Protein AF-A0A3C2E3P7-F1 (afdb_monomer_lite)

pLDDT: mean 92.59, std 8.61, range [50.94, 98.19]

Structure (mmCIF, N/CA/C/O backbone):
data_AF-A0A3C2E3P7-F1
#
_entry.id   AF-A0A3C2E3P7-F1
#
loop_
_atom_site.group_PDB
_atom_site.id
_atom_site.type_symbol
_atom_site.label_atom_id
_atom_site.label_alt_id
_atom_site.label_comp_id
_atom_site.label_asym_id
_atom_site.label_entity_id
_atom_site.label_seq_id
_atom_site.pdbx_PDB_ins_code
_atom_site.Cartn_x
_atom_site.Cartn_y
_atom_site.Cartn_z
_atom_site.occupancy
_atom_site.B_iso_or_equiv
_atom_site.auth_seq_id
_atom_site.auth_comp_id
_atom_site.auth_asym_id
_atom_site.auth_atom_id
_atom_site.pdbx_PDB_model_num
ATOM 1 N N . MET A 1 1 ? 14.407 -7.643 -24.031 1.00 50.94 1 MET A N 1
ATOM 2 C CA . MET A 1 1 ? 13.588 -8.065 -22.875 1.00 50.94 1 MET A CA 1
ATOM 3 C C . MET A 1 1 ? 14.454 -9.011 -22.068 1.00 50.94 1 MET A C 1
ATOM 5 O O . MET A 1 1 ? 14.836 -10.031 -22.619 1.00 50.94 1 MET A O 1
ATOM 9 N N . SER A 1 2 ? 14.904 -8.615 -20.875 1.00 54.50 2 SER A N 1
ATOM 10 C CA . SER A 1 2 ? 15.776 -9.467 -20.055 1.00 54.50 2 SER A CA 1
ATOM 11 C C . SER A 1 2 ? 14.903 -10.411 -19.235 1.00 54.50 2 SER A C 1
ATOM 13 O O . SER A 1 2 ? 14.076 -9.943 -18.458 1.00 54.50 2 SER A O 1
ATOM 15 N N . ASP A 1 3 ? 15.091 -11.714 -19.419 1.00 63.06 3 ASP A N 1
ATOM 16 C CA . ASP A 1 3 ? 14.368 -12.806 -18.744 1.00 63.06 3 ASP A CA 1
ATOM 17 C C . ASP A 1 3 ? 14.669 -12.881 -17.225 1.00 63.06 3 ASP A C 1
ATOM 19 O O . ASP A 1 3 ? 14.170 -13.742 -16.513 1.00 63.06 3 ASP A O 1
ATOM 23 N N . THR A 1 4 ? 15.508 -11.974 -16.710 1.00 76.25 4 THR A N 1
ATOM 24 C CA . THR A 1 4 ? 16.053 -11.991 -15.341 1.00 76.25 4 THR A CA 1
ATOM 25 C C . THR A 1 4 ? 15.491 -10.883 -14.440 1.00 76.25 4 THR A C 1
ATOM 27 O O . THR A 1 4 ? 16.026 -10.660 -13.361 1.00 76.25 4 THR A O 1
ATOM 30 N N . ASP A 1 5 ? 14.443 -10.157 -14.846 1.00 82.88 5 ASP A N 1
ATOM 31 C CA . ASP A 1 5 ? 13.768 -9.207 -13.945 1.00 82.88 5 ASP A CA 1
ATOM 32 C C . ASP A 1 5 ? 12.697 -9.943 -13.111 1.00 82.88 5 ASP A C 1
ATOM 34 O O . ASP A 1 5 ? 11.613 -10.232 -13.631 1.00 82.88 5 ASP A O 1
ATOM 38 N N . PRO A 1 6 ? 12.953 -10.236 -11.818 1.00 83.00 6 PRO A N 1
ATOM 39 C CA . PRO A 1 6 ? 12.032 -11.006 -10.982 1.00 83.00 6 PRO A CA 1
ATOM 40 C C . PRO A 1 6 ? 10.701 -10.283 -10.726 1.00 83.00 6 PRO A C 1
ATOM 42 O O . PRO A 1 6 ? 9.739 -10.909 -10.285 1.00 83.00 6 PRO A O 1
ATOM 45 N N . LEU A 1 7 ? 10.621 -8.975 -10.997 1.00 85.69 7 LEU A N 1
ATOM 46 C CA . LEU A 1 7 ? 9.428 -8.158 -10.777 1.00 85.69 7 LEU A CA 1
ATOM 47 C C . LEU A 1 7 ? 8.656 -7.868 -12.067 1.00 85.69 7 LEU A C 1
ATOM 49 O O . LEU A 1 7 ? 7.587 -7.254 -12.004 1.00 85.69 7 LEU A O 1
ATOM 53 N N . ALA A 1 8 ? 9.139 -8.324 -13.228 1.00 86.31 8 ALA A N 1
ATOM 54 C CA . ALA A 1 8 ? 8.508 -8.053 -14.520 1.00 86.31 8 ALA A CA 1
ATOM 55 C C . ALA A 1 8 ? 7.018 -8.433 -14.539 1.00 86.31 8 ALA A C 1
ATOM 57 O O . ALA A 1 8 ? 6.188 -7.662 -15.018 1.00 86.31 8 ALA A O 1
ATOM 58 N N . ALA A 1 9 ? 6.664 -9.575 -13.941 1.00 85.25 9 ALA A N 1
ATOM 59 C CA . ALA A 1 9 ? 5.285 -10.056 -13.870 1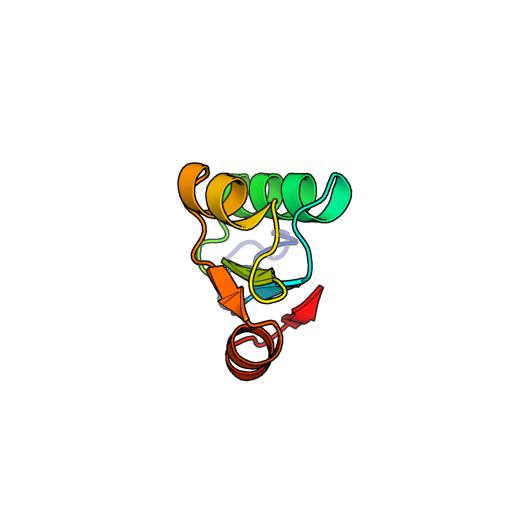.00 85.25 9 ALA A CA 1
ATOM 60 C C . ALA A 1 9 ? 4.374 -9.221 -12.952 1.00 85.25 9 ALA A C 1
ATOM 62 O O . ALA A 1 9 ? 3.154 -9.264 -13.108 1.00 85.25 9 ALA A O 1
ATOM 63 N N . LEU A 1 10 ? 4.943 -8.487 -11.989 1.00 87.88 10 LEU A N 1
ATOM 64 C CA . LEU A 1 10 ? 4.191 -7.678 -11.028 1.00 87.88 10 LEU A CA 1
ATOM 65 C C . LEU A 1 10 ? 3.964 -6.247 -11.520 1.00 87.88 10 LEU A C 1
ATOM 67 O O . LEU A 1 10 ? 2.952 -5.645 -11.181 1.00 87.88 10 LEU A O 1
ATOM 71 N N . ARG A 1 11 ? 4.858 -5.707 -12.356 1.00 89.25 11 ARG A N 1
ATOM 72 C CA . ARG A 1 11 ? 4.769 -4.320 -12.852 1.00 89.25 11 ARG A CA 1
ATOM 73 C C . ARG A 1 11 ? 3.500 -4.023 -13.650 1.00 89.25 11 ARG A C 1
ATOM 75 O O . ARG A 1 11 ? 3.032 -2.890 -13.645 1.00 89.25 11 ARG A O 1
ATOM 82 N N . THR A 1 12 ? 2.931 -5.023 -14.319 1.00 89.88 12 THR A N 1
ATOM 83 C CA . THR A 1 12 ? 1.691 -4.873 -15.099 1.00 89.88 12 THR A CA 1
ATOM 84 C C . THR A 1 12 ? 0.431 -5.225 -14.313 1.00 89.88 12 THR A C 1
ATOM 86 O O . THR A 1 12 ? -0.665 -5.074 -14.845 1.00 89.88 12 THR A O 1
ATOM 89 N N . ARG A 1 13 ? 0.566 -5.723 -13.079 1.00 93.81 13 ARG A N 1
ATOM 90 C CA . ARG A 1 13 ? -0.547 -6.200 -12.253 1.00 93.81 13 ARG A CA 1
ATOM 91 C C . ARG A 1 13 ? -0.918 -5.184 -11.188 1.00 93.81 13 ARG A C 1
ATOM 93 O O . ARG A 1 13 ? -0.092 -4.388 -10.752 1.00 93.81 13 ARG A O 1
ATOM 100 N N . LYS A 1 14 ? -2.167 -5.243 -10.755 1.00 96.56 14 LYS A N 1
ATOM 101 C CA . LYS A 1 14 ? -2.724 -4.464 -9.655 1.00 96.56 14 LYS A CA 1
ATOM 102 C C . LYS A 1 14 ? -2.503 -5.207 -8.344 1.00 96.56 14 LYS A C 1
ATOM 104 O O . LYS A 1 14 ? -2.996 -6.322 -8.177 1.00 96.56 14 LYS A O 1
ATOM 109 N N . LEU A 1 15 ? -1.772 -4.592 -7.423 1.00 96.38 15 LEU A N 1
ATOM 110 C CA . LEU A 1 15 ? -1.451 -5.167 -6.123 1.00 96.38 15 LEU A CA 1
ATOM 111 C C . LEU A 1 15 ? -2.220 -4.454 -5.008 1.00 96.38 15 LEU A C 1
ATOM 113 O O . LEU A 1 15 ? -2.048 -3.254 -4.790 1.00 96.38 15 LEU A O 1
ATOM 117 N N . ALA A 1 16 ? -3.029 -5.210 -4.271 1.00 97.62 16 ALA A N 1
ATOM 118 C CA . ALA A 1 16 ? -3.594 -4.780 -3.000 1.00 97.62 16 ALA A CA 1
ATOM 119 C C . ALA A 1 16 ? -2.679 -5.208 -1.852 1.00 97.62 16 ALA A C 1
ATOM 121 O O . ALA A 1 16 ? -2.300 -6.375 -1.772 1.00 97.62 16 ALA A O 1
ATOM 122 N N . ILE A 1 17 ? -2.385 -4.289 -0.935 1.00 97.06 17 ILE A N 1
ATOM 123 C CA . ILE A 1 17 ? -1.744 -4.602 0.347 1.00 97.06 17 ILE A CA 1
ATOM 124 C C . ILE A 1 17 ? -2.753 -4.329 1.457 1.00 97.06 17 ILE A C 1
ATOM 126 O O . ILE A 1 17 ? -3.183 -3.188 1.647 1.00 97.06 17 ILE A O 1
ATOM 130 N N . VAL A 1 18 ? -3.155 -5.367 2.182 1.00 96.81 18 VAL A N 1
ATOM 131 C CA . VAL A 1 18 ? -4.131 -5.278 3.265 1.00 96.81 18 VAL A CA 1
ATOM 132 C C . VAL A 1 18 ? -3.414 -5.029 4.585 1.00 96.81 18 VAL A C 1
ATOM 134 O O . VAL A 1 18 ? -2.644 -5.844 5.087 1.00 96.81 18 VAL A O 1
ATOM 137 N N . GLY A 1 19 ? -3.711 -3.886 5.193 1.00 95.00 19 GLY A N 1
ATOM 138 C CA . GLY A 1 19 ? -3.036 -3.444 6.406 1.00 95.00 19 GLY A CA 1
ATOM 139 C C . GLY A 1 19 ? -1.779 -2.623 6.120 1.00 95.00 19 GLY A C 1
ATOM 140 O O . GLY A 1 19 ? -1.026 -2.858 5.183 1.00 95.00 19 GLY A O 1
ATOM 141 N N . TYR A 1 20 ? -1.531 -1.637 6.983 1.00 96.81 20 TYR A N 1
ATOM 142 C CA . TYR A 1 20 ? -0.414 -0.697 6.838 1.00 96.81 20 TYR A CA 1
ATOM 143 C C . TYR A 1 20 ? 0.372 -0.543 8.146 1.00 96.81 20 TYR A C 1
ATOM 145 O O . TYR A 1 20 ? 0.643 0.556 8.631 1.00 96.81 20 TYR A O 1
ATOM 153 N N . GLY A 1 21 ? 0.676 -1.691 8.759 1.00 92.31 21 GLY A N 1
ATOM 154 C CA . GLY A 1 21 ? 1.589 -1.812 9.899 1.00 92.31 21 GLY A CA 1
ATOM 155 C C . GLY A 1 21 ? 3.048 -1.935 9.450 1.00 92.31 21 GLY A C 1
ATOM 156 O O . GLY A 1 21 ? 3.391 -1.552 8.336 1.00 92.31 21 GLY A O 1
ATOM 157 N N . ASN A 1 22 ? 3.914 -2.513 10.287 1.00 91.81 22 ASN A N 1
ATOM 158 C CA . ASN A 1 22 ? 5.348 -2.621 9.985 1.00 91.81 22 ASN A CA 1
ATOM 159 C C . ASN A 1 22 ? 5.636 -3.375 8.671 1.00 91.81 22 ASN A C 1
ATOM 161 O O . ASN A 1 22 ? 6.381 -2.883 7.824 1.00 91.81 22 ASN A O 1
ATOM 165 N N . HIS A 1 23 ? 5.015 -4.543 8.476 1.00 90.31 23 HIS A N 1
ATOM 166 C CA . HIS A 1 23 ? 5.240 -5.361 7.280 1.00 90.31 23 HIS A CA 1
ATOM 167 C C . HIS A 1 23 ? 4.534 -4.792 6.047 1.00 90.31 23 HIS A C 1
ATOM 169 O O . HIS A 1 23 ? 5.192 -4.586 5.034 1.00 90.31 23 HIS A O 1
ATOM 175 N N . GLY A 1 24 ? 3.244 -4.451 6.152 1.00 93.56 24 GLY A N 1
ATOM 176 C CA . GLY A 1 24 ? 2.481 -3.895 5.028 1.00 93.56 24 GLY A CA 1
ATOM 177 C C . GLY A 1 24 ? 3.086 -2.600 4.483 1.00 93.56 24 GLY A C 1
ATOM 178 O O . GLY A 1 24 ? 3.275 -2.464 3.277 1.00 93.56 24 GLY A O 1
ATOM 179 N N . ARG A 1 25 ? 3.505 -1.682 5.367 1.00 95.88 25 ARG A N 1
ATOM 180 C CA . ARG A 1 25 ? 4.170 -0.436 4.962 1.00 95.88 25 ARG A CA 1
ATOM 181 C C . ARG A 1 25 ? 5.514 -0.689 4.287 1.00 95.88 25 ARG A C 1
ATOM 183 O O . ARG A 1 25 ? 5.754 -0.164 3.207 1.00 95.88 25 ARG A O 1
ATOM 190 N N . SER A 1 26 ? 6.392 -1.466 4.924 1.00 96.12 26 SER A N 1
ATOM 191 C CA . SER A 1 26 ? 7.736 -1.719 4.384 1.00 96.12 26 SER A CA 1
ATOM 192 C C . SER A 1 26 ? 7.658 -2.408 3.024 1.00 96.12 26 SER A C 1
ATOM 194 O O . SER A 1 26 ? 8.380 -2.043 2.104 1.00 96.12 26 SER A O 1
ATOM 196 N N . HIS A 1 27 ? 6.728 -3.353 2.872 1.00 93.38 27 HIS A N 1
ATOM 197 C CA . HIS A 1 27 ? 6.493 -4.035 1.608 1.00 93.38 27 HIS A CA 1
ATOM 198 C C . HIS A 1 27 ? 5.971 -3.072 0.528 1.00 93.38 27 HIS A C 1
ATOM 200 O O . HIS A 1 27 ? 6.511 -3.048 -0.574 1.00 93.38 27 HIS A O 1
ATOM 206 N N . ALA A 1 28 ? 4.989 -2.223 0.856 1.00 96.00 28 ALA A N 1
ATOM 207 C CA . ALA A 1 28 ? 4.436 -1.234 -0.071 1.00 96.00 28 ALA A CA 1
ATOM 208 C C . ALA A 1 28 ? 5.492 -0.243 -0.579 1.00 96.00 28 ALA A C 1
ATOM 210 O O . ALA A 1 28 ? 5.573 0.017 -1.780 1.00 96.00 28 ALA A O 1
ATOM 211 N N . LEU A 1 29 ? 6.314 0.289 0.330 1.00 96.62 29 LEU A N 1
ATOM 212 C CA . LEU A 1 29 ? 7.379 1.233 -0.004 1.00 96.62 29 LEU A CA 1
ATOM 213 C C . LEU A 1 29 ? 8.449 0.569 -0.871 1.00 96.62 29 LEU A C 1
ATOM 215 O O . LEU A 1 29 ? 8.737 1.066 -1.953 1.00 96.62 29 LEU A O 1
ATOM 219 N N . ASN A 1 30 ? 8.956 -0.596 -0.462 1.00 95.44 30 ASN A N 1
ATOM 220 C CA . ASN A 1 30 ? 9.999 -1.297 -1.211 1.00 95.44 30 ASN A CA 1
ATOM 221 C C . ASN A 1 30 ? 9.547 -1.660 -2.631 1.00 95.44 30 ASN A C 1
ATOM 223 O O . ASN A 1 30 ? 10.322 -1.536 -3.579 1.00 95.44 30 ASN A O 1
ATOM 227 N N . LEU A 1 31 ? 8.297 -2.099 -2.798 1.00 94.31 31 LEU A N 1
ATOM 228 C CA . LEU A 1 31 ? 7.751 -2.424 -4.114 1.00 94.31 31 LEU A CA 1
ATOM 229 C C . LEU A 1 31 ? 7.584 -1.186 -4.993 1.00 94.31 31 LEU A C 1
ATOM 231 O O . LEU A 1 31 ? 7.952 -1.221 -6.169 1.00 94.31 31 LEU A O 1
ATOM 235 N N . ARG A 1 32 ? 7.080 -0.085 -4.430 1.00 94.75 32 ARG A N 1
ATOM 236 C CA . ARG A 1 32 ? 6.987 1.187 -5.147 1.00 94.75 32 ARG A CA 1
ATOM 237 C C . ARG A 1 32 ? 8.364 1.676 -5.585 1.00 94.75 32 ARG A C 1
ATOM 239 O O . ARG A 1 32 ? 8.548 2.020 -6.749 1.00 94.75 32 ARG A O 1
ATOM 246 N N . ASP A 1 33 ? 9.333 1.642 -4.679 1.00 94.31 33 ASP A N 1
ATOM 247 C CA . ASP A 1 33 ? 10.706 2.075 -4.937 1.00 94.31 33 ASP A CA 1
ATOM 248 C C . ASP A 1 33 ? 11.412 1.136 -5.943 1.00 94.31 33 ASP A C 1
ATOM 250 O O . ASP A 1 33 ? 12.308 1.558 -6.670 1.00 94.31 33 ASP A O 1
ATOM 254 N N . SER A 1 34 ? 10.940 -0.113 -6.080 1.00 93.81 34 SER A N 1
ATOM 255 C CA . SER A 1 34 ? 11.349 -1.069 -7.129 1.00 93.81 34 SER A CA 1
ATOM 256 C C . SER A 1 34 ? 10.650 -0.850 -8.489 1.00 93.81 34 SER A C 1
ATOM 258 O O . SER A 1 34 ? 10.855 -1.614 -9.445 1.00 93.81 34 SER A O 1
ATOM 260 N N . GLY A 1 35 ? 9.825 0.195 -8.598 1.00 91.38 35 GLY A N 1
ATOM 261 C CA . GLY A 1 35 ? 9.175 0.630 -9.832 1.00 91.38 35 GLY A CA 1
ATOM 262 C C . GLY A 1 35 ? 7.777 0.057 -10.069 1.00 91.38 35 GLY A C 1
ATOM 263 O O . GLY A 1 35 ? 7.289 0.126 -11.196 1.00 91.38 35 GLY A O 1
ATOM 264 N N . LEU A 1 36 ? 7.126 -0.526 -9.056 1.00 94.31 36 LEU A N 1
ATOM 265 C CA . LEU A 1 36 ? 5.714 -0.905 -9.165 1.00 94.31 36 LEU A CA 1
ATOM 266 C C . LEU A 1 36 ? 4.833 0.323 -8.919 1.00 94.31 36 LEU A C 1
ATOM 268 O O . LEU A 1 36 ? 4.910 0.962 -7.874 1.00 94.31 36 LEU A O 1
ATOM 272 N N . THR A 1 37 ? 3.958 0.634 -9.869 1.00 93.75 37 THR A N 1
ATOM 273 C CA . THR A 1 37 ? 3.088 1.820 -9.808 1.00 93.75 37 THR A CA 1
ATOM 274 C C . THR A 1 37 ? 1.645 1.494 -9.426 1.00 93.75 37 THR A C 1
ATOM 276 O O . THR A 1 37 ? 0.937 2.348 -8.903 1.00 93.75 37 THR A O 1
ATOM 279 N N . ASN A 1 38 ? 1.206 0.253 -9.642 1.00 95.44 38 ASN A N 1
ATOM 280 C CA . ASN A 1 38 ? -0.174 -0.182 -9.425 1.00 95.44 38 ASN A CA 1
ATOM 281 C C . ASN A 1 38 ? -0.354 -0.807 -8.034 1.00 95.44 38 ASN A C 1
ATOM 283 O O . ASN A 1 38 ? -0.665 -1.993 -7.917 1.00 95.44 38 ASN A O 1
ATOM 287 N N . ILE A 1 39 ? -0.148 -0.019 -6.978 1.00 96.81 39 ILE A N 1
ATOM 288 C CA . ILE A 1 39 ? -0.295 -0.466 -5.586 1.00 96.81 39 ILE A CA 1
ATOM 289 C C . ILE A 1 39 ? -1.416 0.322 -4.912 1.00 96.81 39 ILE A C 1
ATOM 291 O O . ILE A 1 39 ? -1.423 1.551 -4.949 1.00 96.81 39 ILE A O 1
ATOM 295 N N . ARG A 1 40 ? -2.328 -0.383 -4.241 1.00 97.94 40 ARG A N 1
ATOM 296 C CA . ARG A 1 40 ? -3.350 0.215 -3.374 1.00 97.94 40 ARG A CA 1
ATOM 297 C C . ARG A 1 40 ? -3.338 -0.425 -1.996 1.00 97.94 40 ARG A C 1
ATOM 299 O O . ARG A 1 40 ? -3.074 -1.619 -1.859 1.00 97.94 40 ARG A O 1
ATOM 306 N N . ILE A 1 41 ? -3.660 0.361 -0.974 1.00 98.19 41 ILE A N 1
ATOM 307 C CA . ILE A 1 41 ? -3.677 -0.107 0.414 1.00 98.19 41 ILE A CA 1
ATOM 308 C C . ILE A 1 41 ? -5.121 -0.323 0.863 1.00 98.19 41 ILE A C 1
ATOM 310 O O . ILE A 1 41 ? -5.933 0.601 0.857 1.00 98.19 41 ILE A O 1
ATOM 314 N N . GLY A 1 42 ? -5.440 -1.549 1.271 1.00 97.81 42 GLY A N 1
ATOM 315 C CA . GLY A 1 42 ? -6.726 -1.912 1.854 1.00 97.81 42 GLY A CA 1
ATOM 316 C C . GLY A 1 42 ? -6.695 -1.763 3.368 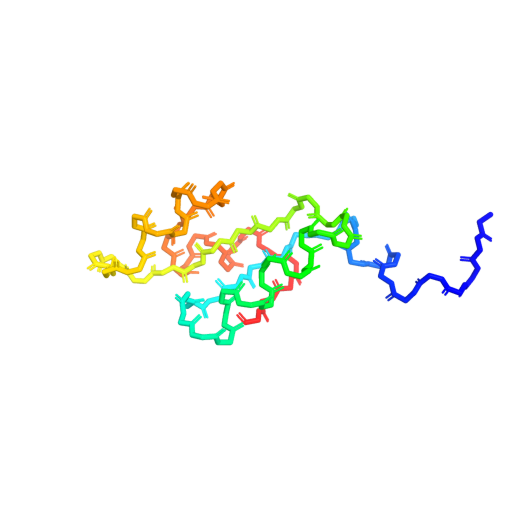1.00 97.81 42 GLY A C 1
ATOM 317 O O . GLY A 1 42 ? -5.928 -2.443 4.050 1.00 97.81 42 GLY A O 1
ATOM 318 N N . LEU A 1 43 ? -7.543 -0.898 3.920 1.00 97.31 43 LEU A N 1
ATOM 319 C CA . LEU A 1 43 ? -7.680 -0.713 5.366 1.00 97.31 43 LEU A CA 1
ATOM 320 C C . LEU A 1 43 ? -9.140 -0.803 5.795 1.00 97.31 43 LEU A C 1
ATOM 322 O O . LEU A 1 43 ? -10.055 -0.566 5.013 1.00 97.31 43 LEU A O 1
ATOM 326 N N . ARG A 1 44 ? -9.371 -1.130 7.069 1.00 95.19 44 ARG A N 1
ATOM 327 C CA . ARG A 1 44 ? -10.699 -0.960 7.667 1.00 95.19 44 ARG A CA 1
ATOM 328 C C . ARG A 1 44 ? -11.070 0.521 7.730 1.00 95.19 44 ARG A C 1
ATOM 330 O O . ARG A 1 44 ? -10.193 1.381 7.879 1.00 95.19 44 ARG A O 1
ATOM 337 N N . GLU A 1 45 ? -12.365 0.804 7.708 1.00 92.44 45 GLU A N 1
ATOM 338 C CA . GLU A 1 45 ? -12.865 2.148 7.985 1.00 92.44 45 GLU A CA 1
ATOM 339 C C . GLU A 1 45 ? -12.395 2.622 9.369 1.00 92.44 45 GLU A C 1
ATOM 341 O O . GLU A 1 45 ? -12.336 1.851 10.330 1.00 92.44 45 GLU A O 1
ATOM 346 N N . GLY A 1 46 ? -11.967 3.884 9.450 1.00 91.31 46 GLY A N 1
ATOM 347 C CA . GLY A 1 46 ? -11.423 4.469 10.679 1.00 91.31 46 GLY A CA 1
ATOM 348 C C . GLY A 1 46 ? -10.042 3.949 11.104 1.00 91.31 46 GLY A C 1
ATOM 349 O O . GLY A 1 46 ? -9.633 4.180 12.241 1.00 91.31 46 GLY A O 1
ATOM 350 N N . SER A 1 47 ? -9.297 3.241 10.243 1.00 93.81 47 SER A N 1
ATOM 351 C CA . SER A 1 47 ? -7.936 2.813 10.592 1.00 93.81 47 SER A CA 1
ATOM 352 C C . SER A 1 47 ? -7.018 4.007 10.881 1.00 93.81 47 SER A C 1
ATOM 354 O O . SER A 1 47 ? -6.851 4.888 10.039 1.00 93.81 47 SER A O 1
ATOM 356 N N . ALA A 1 48 ? -6.324 3.974 12.022 1.00 93.62 48 ALA A N 1
ATOM 357 C CA . ALA A 1 48 ? -5.330 4.985 12.398 1.00 93.62 48 ALA A CA 1
ATOM 358 C C . ALA A 1 48 ? -4.165 5.095 11.393 1.00 93.62 48 ALA A C 1
ATOM 360 O O . ALA A 1 48 ? -3.518 6.133 11.294 1.00 93.62 48 ALA A O 1
ATOM 361 N N . SER A 1 49 ? -3.899 4.034 10.624 1.00 95.50 49 SER A N 1
ATOM 362 C CA . SER A 1 49 ? -2.835 4.007 9.616 1.00 95.50 49 SER A CA 1
ATOM 363 C C . SER A 1 49 ? -3.237 4.606 8.263 1.00 95.50 49 SER A C 1
ATOM 365 O O . SER A 1 49 ? -2.382 4.691 7.385 1.00 95.50 49 SER A O 1
ATOM 367 N N . ARG A 1 50 ? -4.505 5.006 8.070 1.00 96.56 50 ARG A N 1
ATOM 368 C CA . ARG A 1 50 ? -5.002 5.543 6.790 1.00 96.56 50 ARG A CA 1
ATOM 369 C C . ARG A 1 50 ? -4.299 6.842 6.410 1.00 96.56 50 ARG A C 1
ATOM 371 O O . ARG A 1 50 ? -3.657 6.887 5.368 1.00 96.56 50 ARG A O 1
ATOM 378 N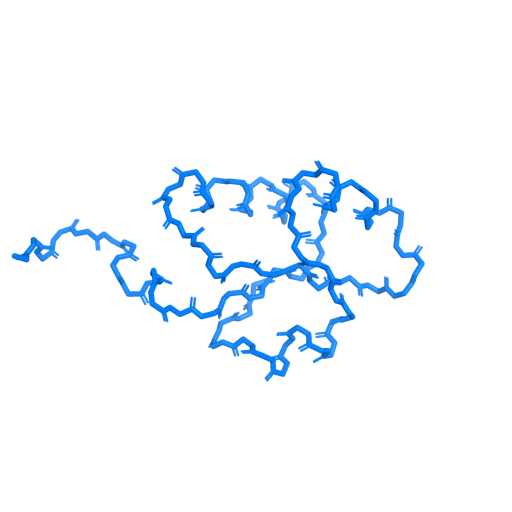 N . ALA A 1 51 ? -4.309 7.825 7.310 1.00 95.69 51 ALA A N 1
ATOM 379 C CA . ALA A 1 51 ? -3.641 9.107 7.083 1.00 95.69 51 ALA A CA 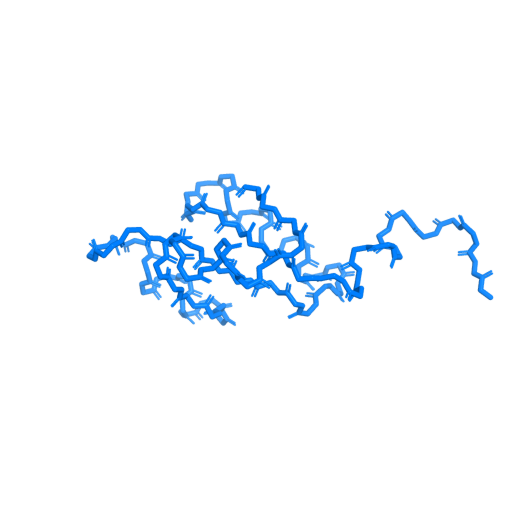1
ATOM 380 C C . ALA A 1 51 ? -2.142 8.937 6.784 1.00 95.69 51 ALA A C 1
ATOM 382 O O . ALA A 1 51 ? -1.580 9.660 5.970 1.00 95.69 51 ALA A O 1
ATOM 383 N N . LYS A 1 52 ? -1.493 7.944 7.408 1.00 96.50 52 LYS A N 1
ATOM 384 C CA . LYS A 1 52 ? -0.084 7.630 7.150 1.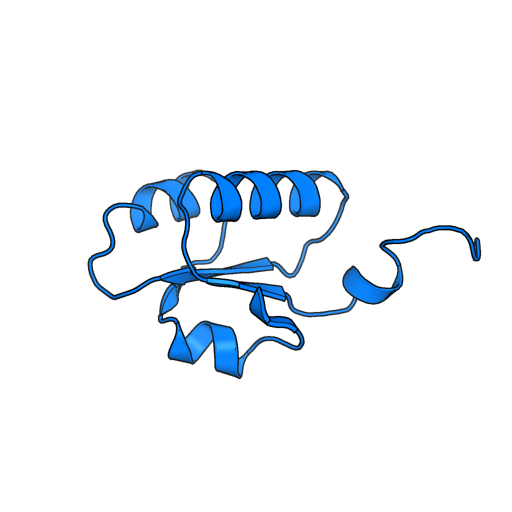00 96.50 52 LYS A CA 1
ATOM 385 C C . LYS A 1 52 ? 0.142 7.080 5.738 1.00 96.50 52 LYS A C 1
ATOM 387 O O . LYS A 1 52 ? 1.075 7.513 5.077 1.00 96.50 52 LYS A O 1
ATOM 392 N N . ALA A 1 53 ? -0.688 6.140 5.286 1.00 96.81 53 ALA A N 1
ATOM 393 C CA . ALA A 1 53 ? -0.581 5.575 3.940 1.00 96.81 53 ALA A CA 1
ATOM 394 C C . ALA A 1 53 ? -0.842 6.631 2.851 1.00 96.81 53 ALA A C 1
ATOM 396 O O . ALA A 1 53 ? -0.096 6.704 1.877 1.00 96.81 53 ALA A O 1
ATOM 397 N N . GLU A 1 54 ? -1.844 7.490 3.054 1.00 96.19 54 GLU A N 1
ATOM 398 C CA . GLU A 1 54 ? -2.164 8.601 2.147 1.00 96.19 54 GLU A CA 1
ATOM 399 C C . GLU A 1 54 ? -1.037 9.644 2.106 1.00 96.19 54 GLU A C 1
ATOM 401 O O . GLU A 1 54 ? -0.621 10.057 1.027 1.00 96.19 54 GLU A O 1
ATOM 406 N N . ALA A 1 55 ? -0.478 10.019 3.264 1.00 96.94 55 ALA A N 1
ATOM 407 C CA . ALA A 1 55 ? 0.658 10.942 3.345 1.00 96.94 55 ALA A CA 1
ATOM 408 C C . ALA A 1 55 ? 1.925 10.390 2.673 1.00 96.94 55 ALA A C 1
ATOM 410 O O . ALA A 1 55 ? 2.747 11.150 2.168 1.00 96.94 55 ALA A O 1
ATOM 411 N N . GLU A 1 56 ? 2.081 9.066 2.646 1.00 96.38 56 GLU A N 1
ATOM 412 C CA . GLU A 1 56 ? 3.160 8.389 1.927 1.00 96.38 56 GLU A CA 1
ATOM 413 C C . GLU A 1 56 ? 2.841 8.189 0.436 1.00 96.38 56 GLU A C 1
ATOM 415 O O . GLU A 1 56 ? 3.657 7.612 -0.277 1.00 96.38 56 GLU A O 1
ATOM 420 N N . GLY A 1 57 ? 1.713 8.711 -0.058 1.00 95.62 57 GLY A N 1
ATOM 421 C CA . GLY A 1 57 ? 1.369 8.780 -1.478 1.00 95.62 57 GLY A CA 1
ATOM 422 C C . GLY A 1 57 ? 0.659 7.546 -2.028 1.00 95.62 57 GLY A C 1
ATOM 423 O O . GLY A 1 57 ? 0.617 7.369 -3.244 1.00 95.62 57 GLY A O 1
ATOM 424 N N . PHE A 1 58 ? 0.125 6.678 -1.167 1.00 97.38 58 PHE A N 1
ATOM 425 C CA . PHE A 1 58 ? -0.663 5.530 -1.606 1.00 97.38 58 PHE A CA 1
ATOM 426 C C . PHE A 1 58 ? -2.149 5.867 -1.709 1.00 97.38 58 PHE A C 1
ATOM 428 O O . PHE A 1 58 ? -2.705 6.578 -0.875 1.00 97.38 58 PHE A O 1
ATOM 435 N N . GLU A 1 59 ? -2.818 5.274 -2.696 1.00 97.19 59 GLU A N 1
ATOM 436 C CA . GLU A 1 59 ? -4.277 5.266 -2.757 1.00 97.19 59 GLU A CA 1
ATOM 437 C C . GLU A 1 59 ? -4.828 4.238 -1.753 1.00 97.19 59 GLU A C 1
ATOM 439 O O . GLU A 1 59 ? -4.391 3.081 -1.721 1.00 97.19 59 GLU A O 1
ATOM 444 N N . VAL A 1 60 ? -5.781 4.665 -0.917 1.00 97.69 60 VAL A N 1
ATOM 445 C CA . VAL A 1 60 ? -6.312 3.864 0.194 1.00 97.69 60 VAL A CA 1
ATOM 446 C C . VAL A 1 60 ? -7.811 3.636 0.047 1.00 97.69 60 VAL A C 1
ATOM 448 O O . VAL A 1 60 ? -8.601 4.576 0.086 1.00 97.69 60 VAL A O 1
ATOM 451 N N . GLY A 1 61 ? -8.218 2.370 -0.003 1.00 97.12 61 GLY A N 1
ATOM 452 C CA . GLY A 1 61 ? -9.623 1.957 -0.018 1.00 97.12 61 GLY A CA 1
ATOM 453 C C . GLY A 1 61 ? -9.984 1.070 1.169 1.00 97.12 61 GLY A C 1
ATOM 454 O O . GLY A 1 61 ? -9.128 0.675 1.970 1.00 97.12 61 GLY A O 1
ATOM 455 N N . THR A 1 62 ? -11.265 0.730 1.278 1.00 97.38 62 THR A N 1
ATOM 456 C CA . THR A 1 62 ? -11.700 -0.370 2.139 1.00 97.38 62 THR A CA 1
ATOM 457 C C . THR A 1 62 ? -11.144 -1.691 1.621 1.00 97.38 62 THR A C 1
ATOM 459 O O . THR A 1 62 ? -10.946 -1.868 0.421 1.00 97.38 62 THR A O 1
ATOM 462 N N . VAL A 1 63 ? -10.922 -2.661 2.509 1.00 96.50 63 VAL A N 1
ATOM 463 C CA . VAL A 1 63 ? -10.402 -3.986 2.117 1.00 96.50 63 VAL A CA 1
ATOM 464 C C . VAL A 1 63 ? -11.206 -4.606 0.964 1.00 96.50 63 VAL A C 1
ATOM 466 O O . VAL A 1 63 ? -10.608 -5.152 0.042 1.00 96.50 63 VAL A O 1
ATOM 469 N N . ALA A 1 64 ? -12.535 -4.466 0.976 1.00 96.81 64 ALA A N 1
ATOM 470 C CA . ALA A 1 64 ? -13.405 -4.984 -0.077 1.00 96.81 64 ALA A CA 1
ATOM 471 C C . ALA A 1 64 ? -13.173 -4.292 -1.432 1.00 96.81 64 ALA A C 1
ATOM 473 O O . ALA A 1 64 ? -13.027 -4.970 -2.448 1.00 96.81 64 ALA A O 1
ATOM 474 N N . GLU A 1 65 ? -13.092 -2.960 -1.450 1.00 97.31 65 GLU A N 1
ATOM 475 C CA . GLU A 1 65 ? -12.847 -2.191 -2.676 1.00 97.31 65 GLU A CA 1
ATOM 476 C C . GLU A 1 65 ? -11.491 -2.532 -3.292 1.00 97.31 65 GLU A C 1
ATOM 478 O O . GLU A 1 65 ? -11.386 -2.745 -4.501 1.00 97.31 65 GLU A O 1
ATOM 483 N N . VAL A 1 66 ? -10.444 -2.604 -2.465 1.00 97.06 66 VAL A N 1
ATOM 484 C CA . VAL A 1 66 ? -9.095 -2.849 -2.978 1.00 97.06 66 VAL A CA 1
ATOM 485 C C . VAL A 1 66 ? -8.931 -4.297 -3.439 1.00 97.06 66 VAL A C 1
ATOM 487 O O . VAL A 1 66 ? -8.328 -4.531 -4.485 1.00 97.06 66 VAL A O 1
ATOM 490 N N . ALA A 1 67 ? -9.518 -5.259 -2.721 1.00 96.31 67 ALA A N 1
ATOM 491 C CA . ALA A 1 67 ? -9.516 -6.663 -3.127 1.00 96.31 67 ALA A CA 1
ATOM 492 C C . ALA A 1 67 ? -10.282 -6.891 -4.440 1.00 96.31 67 ALA A C 1
ATOM 494 O O . ALA A 1 67 ? -9.819 -7.653 -5.280 1.00 96.31 67 ALA A O 1
ATOM 495 N N . GLY A 1 68 ? -11.411 -6.205 -4.653 1.00 97.31 68 GLY A N 1
ATOM 496 C CA . GLY A 1 68 ? -12.170 -6.301 -5.906 1.00 97.31 68 GLY A CA 1
ATOM 497 C C . GLY A 1 68 ? -11.463 -5.678 -7.115 1.00 97.31 68 GLY A C 1
ATOM 498 O O . GLY A 1 68 ? -11.763 -6.024 -8.255 1.00 97.31 68 GLY A O 1
ATOM 499 N N . TRP A 1 69 ? -10.524 -4.761 -6.884 1.00 96.75 69 TRP A N 1
ATOM 500 C CA . TRP A 1 69 ? -9.739 -4.118 -7.937 1.00 96.75 69 TRP A CA 1
ATOM 501 C C . TRP A 1 69 ? -8.468 -4.893 -8.313 1.00 96.75 69 TRP A C 1
ATOM 503 O O . TRP A 1 69 ? -8.006 -4.762 -9.450 1.00 96.75 69 TRP A O 1
ATOM 513 N N . ALA A 1 70 ? -7.881 -5.638 -7.375 1.00 97.06 70 ALA A N 1
ATOM 514 C CA . ALA A 1 70 ? -6.534 -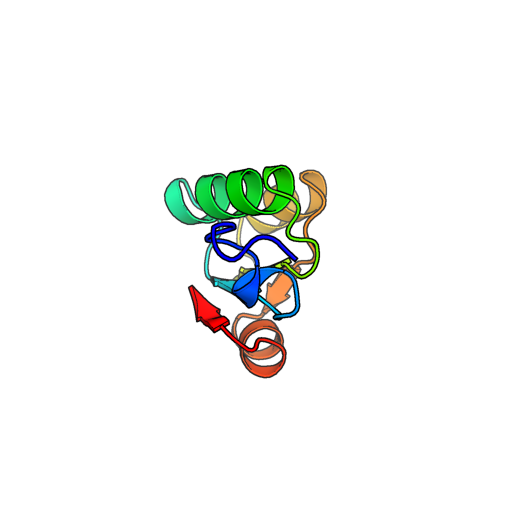6.179 -7.503 1.00 97.06 70 ALA A CA 1
ATOM 515 C C . ALA A 1 70 ? -6.458 -7.538 -8.213 1.00 97.06 70 ALA A C 1
ATOM 517 O O . ALA A 1 70 ? -7.330 -8.388 -8.069 1.00 97.06 70 ALA A O 1
ATOM 518 N N . ASP A 1 71 ? -5.346 -7.762 -8.914 1.00 96.06 71 ASP A N 1
ATOM 519 C CA . ASP A 1 71 ? -4.979 -9.072 -9.462 1.00 96.06 71 ASP A CA 1
ATOM 520 C C . ASP A 1 71 ? -4.292 -9.946 -8.399 1.00 96.06 71 ASP A C 1
ATOM 522 O O . ASP A 1 71 ? -4.285 -11.173 -8.488 1.00 96.06 71 ASP A O 1
ATOM 526 N N . ILE A 1 72 ? -3.655 -9.304 -7.413 1.00 94.00 72 ILE A N 1
ATOM 527 C CA . ILE A 1 72 ? -2.916 -9.941 -6.319 1.00 94.00 72 ILE A CA 1
ATOM 528 C C . ILE A 1 72 ? -3.256 -9.218 -5.017 1.00 94.00 72 ILE A C 1
ATOM 530 O O . ILE A 1 72 ? -3.239 -7.988 -4.965 1.00 94.00 72 ILE A O 1
ATOM 534 N N . VAL A 1 73 ? -3.511 -9.981 -3.955 1.00 94.19 73 VAL A N 1
ATOM 535 C CA . VAL A 1 73 ? -3.747 -9.460 -2.604 1.00 94.19 73 VAL A CA 1
ATOM 536 C C . VAL A 1 73 ? -2.673 -10.007 -1.667 1.00 94.19 73 VAL A C 1
ATOM 538 O O . VAL A 1 73 ? -2.446 -11.218 -1.642 1.00 94.19 73 VAL A O 1
ATOM 541 N N . SER A 1 74 ? -2.022 -9.115 -0.918 1.00 86.44 74 SER A N 1
ATOM 542 C CA . SER A 1 74 ? -1.034 -9.425 0.123 1.00 86.44 74 SER A CA 1
ATOM 543 C C . SER A 1 74 ? -1.444 -8.888 1.483 1.00 86.44 74 SER A C 1
ATOM 545 O O . SER A 1 74 ? -2.164 -7.867 1.537 1.00 86.44 74 SER A O 1
#

Foldseek 3Di:
DDPPDPCPVVQVWAEEEEDCPPVSVVVQVVVVVVPRDRYAYAYDPPDPCPVVCVVVPHHYDHNVVSVVRGPYYD

Sequence (74 aa):
MSDTDPLAALRTRKLAIVGYGNHGRSHALNLRDSGLTNIRIGLREGSASRAKAEAEGFEVGTVAEVAGWADIVS

Secondary structure (DSSP, 8-state):
--TT-TTHHHHTS-EEEE--SHHHHHHHHHHHHTT---EEEEE-TT-TTHHHHHHTT-EEEEHHHHHHH-SEE-

Radius of gyration: 12.41 Å; chains: 1; bounding box: 30×24×35 Å